Protein AF-A0A358N3Y4-F1 (afdb_monomer)

Secondary structure (DSSP, 8-state):
-EE-SS-EEE-SS--HHHHHHHHH------S-SEEETTEEE-HHHHHHHHHHHHHT-SS-EEE--TTS-HHHHHHHHHHHHHHT-EEE--S--

Foldseek 3Di:
DDADPQADPDDPPDDPVRCCVRHVDHPDCPDAPDDDVNHRDDPVVVVVVVVVVLQPDPADEDEACPPDDVVVVVVVVVVCVVSVYHYYHDPDD

Mean predicted aligned error: 4.94 Å

pLDDT: mean 91.79, std 7.78, range [55.84, 98.12]

Structure (mmCIF, N/CA/C/O backbone):
data_AF-A0A358N3Y4-F1
#
_entry.id   AF-A0A358N3Y4-F1
#
loop_
_atom_site.group_PDB
_atom_site.id
_atom_site.type_symbol
_atom_site.label_atom_id
_atom_site.label_alt_id
_atom_site.label_comp_id
_atom_site.label_asym_id
_atom_site.label_entity_id
_atom_site.label_seq_id
_atom_site.pdbx_PDB_ins_code
_atom_site.Cartn_x
_atom_site.Cartn_y
_atom_site.Cartn_z
_atom_site.occupancy
_atom_site.B_iso_or_equiv
_atom_site.auth_seq_id
_atom_site.auth_comp_id
_atom_site.auth_asym_id
_atom_site.auth_atom_id
_atom_site.pdbx_PDB_model_num
ATOM 1 N N . MET A 1 1 ? 9.059 -2.992 -24.772 1.00 78.12 1 MET A N 1
ATOM 2 C CA . MET A 1 1 ? 9.295 -4.041 -23.762 1.00 78.12 1 MET A CA 1
ATOM 3 C C . MET A 1 1 ? 9.058 -5.380 -24.446 1.00 78.12 1 MET A C 1
ATOM 5 O O . MET A 1 1 ? 8.256 -5.401 -25.371 1.00 78.12 1 MET A O 1
ATOM 9 N N . HIS A 1 2 ? 9.790 -6.433 -24.094 1.00 89.56 2 HIS A N 1
ATOM 10 C CA . HIS A 1 2 ? 9.532 -7.798 -24.568 1.00 89.56 2 HIS A CA 1
ATOM 11 C C . HIS A 1 2 ? 9.413 -8.705 -23.347 1.00 89.56 2 HIS A C 1
ATOM 13 O O . HIS A 1 2 ? 10.260 -8.621 -22.455 1.00 89.56 2 HIS A O 1
ATOM 19 N N . ALA A 1 3 ? 8.357 -9.504 -23.301 1.00 91.88 3 ALA A N 1
ATOM 20 C CA . ALA A 1 3 ? 7.994 -10.370 -22.190 1.00 91.88 3 ALA A CA 1
ATOM 21 C C . ALA A 1 3 ? 7.286 -11.620 -22.732 1.00 91.88 3 ALA A C 1
ATOM 23 O O . ALA A 1 3 ? 6.753 -11.573 -23.845 1.00 91.88 3 ALA A O 1
ATOM 24 N N . ASP A 1 4 ? 7.306 -12.698 -21.955 1.00 89.00 4 ASP A N 1
ATOM 25 C CA . ASP A 1 4 ? 6.343 -13.798 -22.060 1.00 89.00 4 ASP A CA 1
ATOM 26 C C . ASP A 1 4 ? 5.261 -13.650 -20.969 1.00 89.00 4 ASP A C 1
ATOM 28 O O . ASP A 1 4 ? 5.171 -12.600 -20.329 1.00 89.00 4 ASP A O 1
ATOM 32 N N . ASP A 1 5 ? 4.439 -14.682 -20.762 1.00 85.50 5 ASP A N 1
ATOM 33 C CA . ASP A 1 5 ? 3.343 -14.663 -19.781 1.00 85.50 5 ASP A CA 1
ATOM 34 C C . ASP A 1 5 ? 3.815 -14.541 -18.321 1.00 85.50 5 ASP A C 1
ATOM 36 O O . ASP A 1 5 ? 3.032 -14.184 -17.444 1.00 85.50 5 ASP A O 1
ATOM 40 N N . VAL A 1 6 ? 5.084 -14.845 -18.038 1.00 86.19 6 VAL A N 1
ATOM 41 C CA . VAL A 1 6 ? 5.619 -14.973 -16.675 1.00 86.19 6 VAL A CA 1
ATOM 42 C C . VAL A 1 6 ? 6.734 -13.961 -16.401 1.00 86.19 6 VAL A C 1
ATOM 44 O O . VAL A 1 6 ? 6.959 -13.583 -15.249 1.00 86.19 6 VAL A O 1
ATOM 47 N N . ARG A 1 7 ? 7.464 -13.510 -17.429 1.00 87.50 7 ARG A N 1
ATOM 48 C CA . ARG A 1 7 ? 8.698 -12.739 -17.261 1.00 87.50 7 ARG A CA 1
ATOM 49 C C . ARG A 1 7 ? 8.940 -11.697 -18.348 1.00 87.50 7 ARG A C 1
ATOM 51 O O . ARG A 1 7 ? 8.782 -11.930 -19.543 1.00 87.50 7 ARG A O 1
ATOM 58 N N . ILE A 1 8 ? 9.475 -10.553 -17.918 1.00 91.12 8 ILE A N 1
ATOM 59 C CA . ILE A 1 8 ? 10.009 -9.513 -18.801 1.00 91.12 8 ILE A CA 1
ATOM 60 C C . ILE A 1 8 ? 11.464 -9.841 -19.168 1.00 91.12 8 ILE A C 1
ATOM 62 O O . ILE A 1 8 ? 12.347 -9.869 -18.313 1.00 91.12 8 ILE A O 1
ATOM 66 N N . HIS A 1 9 ? 11.725 -10.028 -20.462 1.00 90.88 9 HIS A N 1
ATOM 67 C CA . HIS A 1 9 ? 13.048 -10.367 -21.007 1.00 90.88 9 HIS A CA 1
ATOM 68 C C . HIS A 1 9 ? 13.835 -9.148 -21.488 1.00 90.88 9 HIS A C 1
ATOM 70 O O . HIS A 1 9 ? 15.064 -9.171 -21.539 1.00 90.88 9 HIS A O 1
ATOM 76 N N . GLN A 1 10 ? 13.150 -8.065 -21.877 1.00 92.75 10 GLN A N 1
ATOM 77 C CA . GLN A 1 10 ? 13.825 -6.880 -22.410 1.00 92.75 10 GLN A CA 1
ATOM 78 C C . GLN A 1 10 ? 13.108 -5.560 -22.099 1.00 92.75 10 GLN A C 1
ATOM 80 O O . GLN A 1 10 ? 11.968 -5.326 -22.512 1.00 92.75 10 GLN A O 1
ATOM 85 N N . ALA A 1 11 ? 13.855 -4.617 -21.516 1.00 92.94 11 ALA A N 1
ATOM 86 C CA . ALA A 1 11 ? 13.462 -3.218 -21.346 1.00 92.94 11 ALA A CA 1
ATOM 87 C C . ALA A 1 11 ? 14.336 -2.293 -22.221 1.00 92.94 11 ALA A C 1
ATOM 89 O O . ALA A 1 11 ? 15.471 -1.949 -21.880 1.00 92.94 11 ALA A O 1
ATOM 90 N N . LYS A 1 12 ? 13.815 -1.893 -23.391 1.00 93.56 12 LYS A N 1
ATOM 91 C CA . LYS A 1 12 ? 14.474 -0.925 -24.291 1.00 93.56 12 LYS A CA 1
ATOM 92 C C . LYS A 1 12 ? 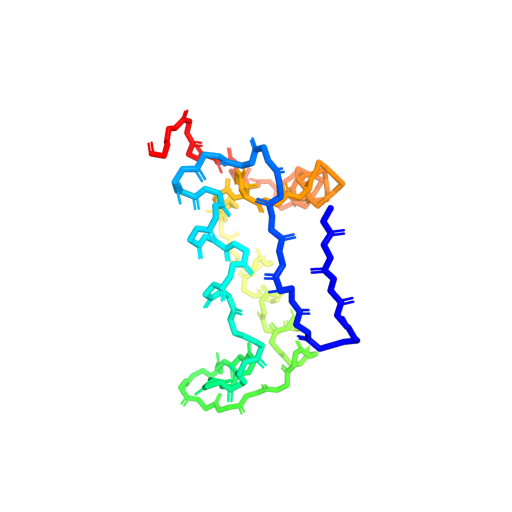14.254 0.501 -23.773 1.00 93.56 12 LYS A C 1
ATOM 94 O O . LYS A 1 12 ? 13.166 0.802 -23.299 1.00 93.56 12 LYS A O 1
ATOM 99 N N . LYS A 1 13 ? 15.264 1.371 -23.906 1.00 94.25 13 LYS A N 1
ATOM 100 C CA . LYS A 1 13 ? 15.267 2.784 -23.455 1.00 94.25 13 LYS A CA 1
ATOM 101 C C . LYS A 1 13 ? 15.136 3.017 -21.938 1.00 94.25 13 LYS A C 1
ATOM 103 O O . LYS A 1 13 ? 15.133 4.165 -21.514 1.00 94.25 13 LYS A O 1
ATOM 108 N N . ALA A 1 14 ? 15.089 1.966 -21.121 1.00 92.94 14 ALA A N 1
ATOM 109 C CA . ALA A 1 14 ? 15.179 2.103 -19.672 1.00 92.94 14 ALA A CA 1
ATOM 110 C C . ALA A 1 14 ? 16.616 2.457 -19.241 1.00 92.94 14 ALA A C 1
ATOM 112 O O . ALA A 1 14 ? 17.587 1.952 -19.820 1.00 92.94 14 ALA A O 1
ATOM 113 N N . CYS A 1 15 ? 16.746 3.302 -18.214 1.00 95.31 15 CYS A N 1
ATOM 114 C CA . CYS A 1 15 ? 18.017 3.555 -17.533 1.00 95.31 15 CYS A CA 1
ATOM 115 C C . CYS A 1 15 ? 18.497 2.298 -16.780 1.00 95.31 15 CYS A C 1
ATOM 117 O O . CYS A 1 15 ? 17.817 1.269 -16.769 1.00 95.31 15 CYS A O 1
ATOM 119 N N . VAL A 1 16 ? 19.666 2.364 -16.136 1.00 94.31 16 VAL A N 1
ATOM 120 C CA . VAL A 1 16 ? 20.231 1.218 -15.399 1.00 94.31 16 VAL A CA 1
ATOM 121 C C . VAL A 1 16 ? 19.280 0.732 -14.297 1.00 94.31 16 VAL A C 1
ATOM 123 O O . VAL A 1 16 ? 19.023 -0.467 -14.219 1.00 94.31 16 VAL A O 1
ATOM 126 N N . LEU A 1 17 ? 18.681 1.652 -13.529 1.00 92.00 17 LEU A N 1
ATOM 127 C CA . LEU A 1 17 ? 17.708 1.318 -12.479 1.00 92.00 17 LEU A CA 1
ATOM 128 C C . LEU A 1 17 ? 16.439 0.681 -13.055 1.00 92.00 17 LEU A C 1
ATOM 130 O O . LEU A 1 17 ? 16.022 -0.376 -12.596 1.00 92.00 17 LEU A O 1
ATOM 134 N N . GLY A 1 18 ? 15.869 1.262 -14.115 1.00 92.31 18 GLY A N 1
ATOM 135 C CA . GLY A 1 18 ? 14.679 0.705 -14.762 1.00 92.31 18 GLY A CA 1
ATOM 136 C C . GLY A 1 18 ? 14.924 -0.686 -15.355 1.00 92.31 18 GLY A C 1
ATOM 137 O O . GLY A 1 18 ? 14.071 -1.562 -15.251 1.00 92.31 18 GLY A O 1
ATOM 138 N N . LYS A 1 19 ? 16.106 -0.932 -15.938 1.00 93.25 19 LYS A N 1
ATOM 139 C CA . LYS A 1 19 ? 16.488 -2.274 -16.408 1.00 93.25 19 LYS A CA 1
ATOM 140 C C . LYS A 1 19 ? 16.611 -3.260 -15.251 1.00 93.25 19 LYS A C 1
ATOM 142 O O . LYS A 1 19 ? 16.107 -4.369 -15.373 1.00 93.25 19 LYS A O 1
ATOM 147 N N . ALA A 1 20 ? 17.255 -2.864 -14.153 1.00 91.50 20 ALA A N 1
ATOM 148 C CA . ALA A 1 20 ? 17.377 -3.709 -12.971 1.00 91.50 20 ALA A CA 1
ATOM 149 C C . ALA A 1 20 ? 15.998 -4.058 -12.392 1.00 91.50 20 ALA A C 1
ATOM 151 O O . ALA A 1 20 ? 15.747 -5.226 -12.115 1.00 91.50 20 ALA A O 1
ATOM 152 N N . TRP A 1 21 ? 15.094 -3.078 -12.298 1.00 89.38 21 TRP A N 1
ATOM 153 C CA . TRP A 1 21 ? 13.721 -3.288 -11.843 1.00 89.38 21 TRP A CA 1
ATOM 154 C C . TRP A 1 21 ? 12.993 -4.315 -12.714 1.00 89.38 21 TRP A C 1
ATOM 156 O O . TRP A 1 21 ? 12.574 -5.352 -12.217 1.00 89.38 21 TRP A O 1
ATOM 166 N N . PHE A 1 22 ? 12.906 -4.093 -14.029 1.00 91.00 22 PHE A N 1
ATOM 167 C CA . PHE A 1 22 ? 12.135 -4.980 -14.907 1.00 91.00 22 PHE A CA 1
ATOM 168 C C . PHE A 1 22 ? 12.739 -6.379 -15.088 1.00 91.00 22 PHE A C 1
ATOM 170 O O . PHE A 1 22 ? 11.986 -7.333 -15.245 1.00 91.00 22 PHE A O 1
ATOM 177 N N . LEU A 1 23 ? 14.069 -6.519 -15.114 1.00 90.56 23 LEU A N 1
ATOM 178 C CA . LEU A 1 23 ? 14.716 -7.798 -15.448 1.00 90.56 23 LEU A CA 1
ATOM 179 C C . LEU A 1 23 ? 14.956 -8.703 -14.231 1.00 90.56 23 LEU A C 1
ATOM 181 O O . LEU A 1 23 ? 15.060 -9.925 -14.394 1.00 90.56 23 LEU A O 1
ATOM 185 N N . ASN A 1 24 ? 15.043 -8.112 -13.033 1.00 86.75 24 ASN A N 1
ATOM 186 C CA . ASN A 1 24 ? 15.300 -8.834 -11.785 1.00 86.75 24 ASN A CA 1
ATOM 187 C C . ASN A 1 24 ? 14.063 -8.964 -10.892 1.00 86.75 24 ASN A C 1
ATOM 189 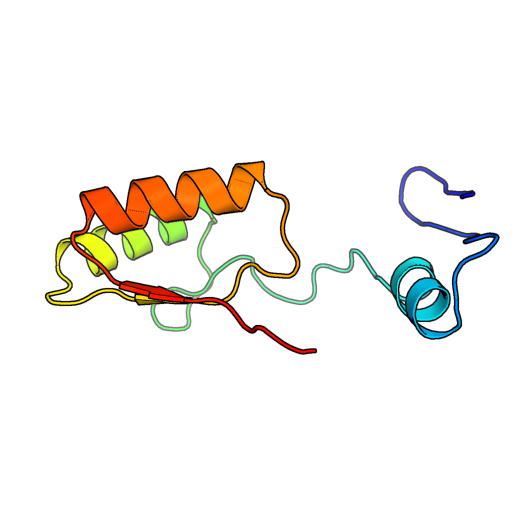O O . ASN A 1 24 ? 14.135 -9.656 -9.878 1.00 86.75 24 ASN A O 1
ATOM 193 N N . HIS A 1 25 ? 12.940 -8.325 -11.233 1.00 78.25 25 HIS A N 1
ATOM 194 C CA . HIS A 1 25 ? 11.688 -8.589 -10.535 1.00 78.25 25 HIS A CA 1
ATOM 195 C C . HIS A 1 25 ? 11.300 -10.058 -10.742 1.00 78.25 25 HIS A C 1
ATOM 197 O O . HIS A 1 25 ? 11.239 -10.546 -11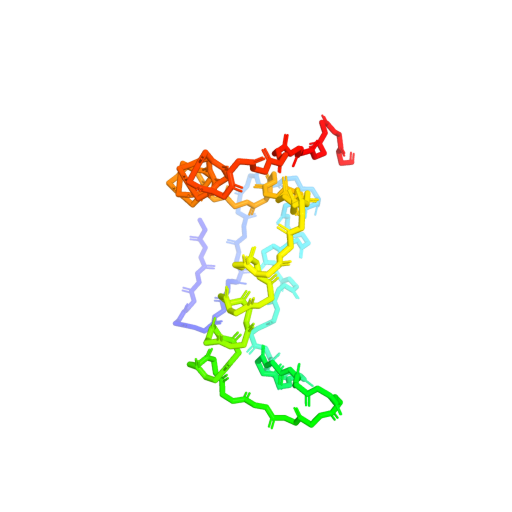.872 1.00 78.25 25 HIS A O 1
ATOM 203 N N . THR A 1 26 ? 11.084 -10.773 -9.641 1.00 71.56 26 THR A N 1
ATOM 204 C CA . THR A 1 26 ? 10.685 -12.182 -9.651 1.00 71.56 26 THR A CA 1
ATOM 205 C C . THR A 1 26 ? 9.308 -12.285 -9.018 1.00 71.56 26 THR A C 1
ATOM 207 O O . THR A 1 26 ? 9.097 -11.770 -7.926 1.00 71.56 26 THR A O 1
ATOM 210 N N . ALA A 1 27 ? 8.380 -12.970 -9.687 1.00 69.75 27 ALA A N 1
ATOM 211 C CA . ALA A 1 27 ? 7.063 -13.302 -9.137 1.00 69.75 27 ALA A CA 1
ATOM 212 C C . ALA A 1 27 ? 7.129 -14.503 -8.167 1.00 69.75 27 ALA A C 1
ATOM 214 O O . ALA A 1 27 ? 6.154 -15.226 -7.978 1.00 69.75 27 ALA A O 1
ATOM 215 N N . GLU A 1 28 ? 8.304 -14.770 -7.591 1.00 80.44 28 GLU A N 1
ATOM 216 C CA . GLU A 1 28 ? 8.497 -15.875 -6.659 1.00 80.44 28 GLU A CA 1
ATOM 217 C C . GLU A 1 28 ? 7.762 -15.565 -5.354 1.00 80.44 28 GLU A C 1
ATOM 219 O O . GLU A 1 28 ? 8.104 -14.621 -4.638 1.00 80.44 28 GLU A O 1
ATOM 224 N N . ARG A 1 29 ? 6.769 -16.392 -5.017 1.00 82.56 29 ARG A N 1
ATOM 225 C CA . ARG A 1 29 ? 6.044 -16.303 -3.748 1.00 82.56 29 ARG A CA 1
ATOM 226 C C . ARG A 1 29 ? 6.928 -16.820 -2.610 1.00 82.56 29 ARG A C 1
ATOM 228 O O . ARG A 1 29 ? 6.892 -17.997 -2.267 1.00 82.56 29 ARG A O 1
ATOM 235 N N . LYS A 1 30 ? 7.781 -15.939 -2.079 1.00 87.19 30 LYS A N 1
ATOM 236 C CA . LYS A 1 30 ? 8.730 -16.242 -0.987 1.00 87.19 30 LYS A CA 1
ATOM 237 C C . LYS A 1 30 ? 8.124 -16.127 0.407 1.00 87.19 30 LYS A C 1
ATOM 239 O O . LYS A 1 30 ? 8.690 -16.672 1.349 1.00 87.19 30 LYS A O 1
ATOM 244 N N . TYR A 1 31 ? 7.011 -15.415 0.527 1.00 89.56 31 TYR A N 1
ATOM 245 C CA . TYR A 1 31 ? 6.373 -15.082 1.794 1.00 89.56 31 TYR A CA 1
ATOM 246 C C . TYR A 1 31 ? 4.867 -15.347 1.705 1.00 89.56 31 TYR A C 1
ATOM 248 O O . TYR A 1 31 ? 4.319 -15.291 0.597 1.00 89.56 31 TYR A O 1
ATOM 256 N N . PRO A 1 32 ? 4.209 -15.639 2.840 1.00 93.00 32 PRO A N 1
ATOM 257 C CA . PRO A 1 32 ? 2.754 -15.637 2.910 1.00 93.00 32 PRO A CA 1
ATOM 258 C C . PRO A 1 32 ? 2.219 -14.239 2.592 1.00 93.00 32 PRO A C 1
ATOM 260 O O . PRO A 1 32 ? 2.902 -13.237 2.815 1.00 93.00 32 PRO A O 1
ATOM 263 N N . ASP A 1 33 ? 0.991 -14.175 2.084 1.00 93.12 33 ASP A N 1
ATOM 264 C CA . ASP A 1 33 ? 0.394 -12.904 1.659 1.00 93.12 33 ASP A CA 1
ATOM 265 C C . ASP A 1 33 ? 0.122 -11.981 2.859 1.00 93.12 33 ASP A C 1
ATOM 267 O O . ASP A 1 33 ? 0.171 -10.760 2.728 1.00 93.12 33 ASP A O 1
ATOM 271 N N . ALA A 1 34 ? -0.123 -12.566 4.036 1.00 96.44 34 ALA A N 1
ATOM 272 C CA . ALA A 1 34 ? -0.300 -11.846 5.285 1.00 96.44 34 ALA A CA 1
ATOM 273 C C . ALA A 1 34 ? 0.076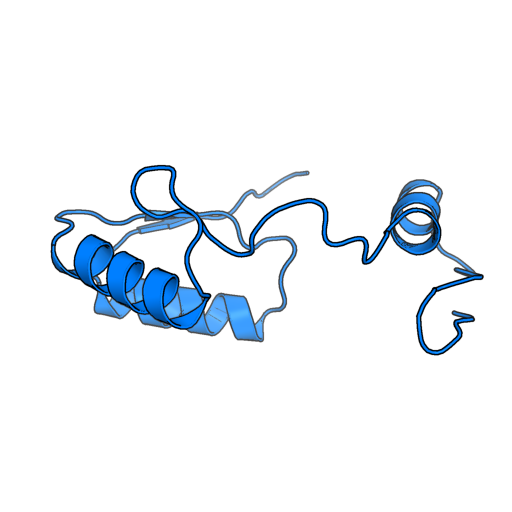 -12.694 6.507 1.00 96.44 34 ALA A C 1
ATOM 275 O O . ALA A 1 34 ? 0.096 -13.929 6.465 1.00 96.44 34 ALA A O 1
ATOM 276 N N . LEU A 1 35 ? 0.331 -11.999 7.617 1.00 96.81 35 LEU A N 1
ATOM 277 C CA . LEU A 1 35 ? 0.476 -12.582 8.944 1.00 96.81 35 LEU A CA 1
ATOM 278 C C . LEU A 1 35 ? -0.461 -11.864 9.921 1.00 96.81 35 LEU A C 1
ATOM 280 O O . LEU A 1 35 ? -0.431 -10.638 9.999 1.00 96.81 35 LEU A O 1
ATOM 284 N N . ILE A 1 36 ? -1.225 -12.622 10.705 1.00 97.25 36 ILE A N 1
ATOM 285 C CA . ILE A 1 36 ? -1.998 -12.118 11.848 1.00 97.25 36 ILE A CA 1
ATOM 286 C C . ILE A 1 36 ? -1.405 -12.760 13.099 1.00 97.25 36 ILE A C 1
ATOM 288 O O . ILE A 1 36 ? -1.312 -13.985 13.188 1.00 97.25 36 ILE A O 1
ATOM 292 N N . ASP A 1 37 ? -0.916 -11.941 14.031 1.00 95.12 37 ASP A N 1
ATOM 293 C CA . ASP A 1 37 ? -0.222 -12.396 15.246 1.00 95.12 37 ASP A CA 1
ATOM 294 C C . ASP A 1 37 ? 0.903 -13.414 14.972 1.00 95.12 37 ASP A C 1
ATOM 296 O O . ASP A 1 37 ? 1.104 -14.393 15.696 1.00 95.12 37 ASP A O 1
ATOM 300 N N . GLY A 1 38 ? 1.638 -13.198 13.876 1.00 96.06 38 GLY A N 1
ATOM 301 C CA . GLY A 1 38 ? 2.752 -14.051 13.455 1.00 96.06 38 GLY A CA 1
ATOM 302 C C . GLY A 1 38 ? 2.349 -15.378 12.803 1.00 96.06 38 GLY A C 1
ATOM 303 O O . GLY A 1 38 ? 3.225 -16.200 12.540 1.00 96.06 38 GLY A O 1
ATOM 304 N N . LYS A 1 39 ? 1.060 -15.602 12.524 1.00 97.06 39 LYS A N 1
ATOM 305 C CA . LYS A 1 39 ? 0.557 -16.788 11.817 1.00 97.06 39 LYS A CA 1
ATOM 306 C C . LYS A 1 39 ? 0.104 -16.430 10.411 1.00 97.06 39 LYS A C 1
ATOM 308 O O . LYS A 1 39 ? -0.470 -15.366 10.212 1.00 97.06 39 LYS A O 1
ATOM 313 N N . GLU A 1 40 ? 0.343 -17.332 9.462 1.00 97.50 40 GLU A N 1
ATOM 314 C CA . GLU A 1 40 ? -0.129 -17.177 8.083 1.00 97.50 40 GLU A CA 1
ATOM 315 C C . GLU A 1 40 ? -1.646 -17.002 8.040 1.00 97.50 40 GLU A C 1
ATOM 317 O O . GLU A 1 40 ? -2.382 -17.742 8.694 1.00 97.50 40 GLU A O 1
ATOM 322 N N . ALA A 1 41 ? -2.082 -16.016 7.263 1.00 97.25 41 ALA A N 1
ATOM 323 C CA . ALA A 1 41 ? -3.480 -15.694 7.045 1.00 97.25 41 ALA A CA 1
ATOM 324 C C . ALA A 1 41 ? -3.742 -15.475 5.554 1.00 97.25 41 ALA A C 1
ATOM 326 O O . ALA A 1 41 ? -2.842 -15.142 4.775 1.00 97.25 41 ALA A O 1
ATOM 327 N N . THR A 1 42 ? -4.994 -15.664 5.160 1.00 97.06 42 THR A N 1
ATOM 328 C CA . THR A 1 42 ? -5.470 -15.303 3.826 1.00 97.06 42 THR A CA 1
ATOM 329 C C . THR A 1 42 ? -5.566 -13.785 3.674 1.00 97.06 42 THR A C 1
ATOM 331 O O . THR A 1 42 ? -5.634 -13.039 4.653 1.00 97.06 42 THR A O 1
ATOM 334 N N . VAL A 1 43 ? -5.603 -13.317 2.425 1.00 97.12 43 VAL A N 1
ATOM 335 C CA . VAL A 1 43 ? -5.794 -11.892 2.119 1.00 97.12 43 VAL A CA 1
ATOM 336 C C . VAL A 1 43 ? -7.113 -11.373 2.704 1.00 97.12 43 VAL A C 1
ATOM 338 O O . VAL A 1 43 ? -7.125 -10.297 3.293 1.00 97.12 43 VAL A O 1
ATOM 341 N N . ASP A 1 44 ? -8.196 -12.149 2.616 1.00 98.06 44 ASP A N 1
ATOM 342 C CA . ASP A 1 44 ? -9.510 -11.749 3.137 1.00 98.06 44 ASP A CA 1
ATOM 343 C C . ASP A 1 44 ? -9.506 -11.601 4.667 1.00 98.06 44 ASP A C 1
ATOM 345 O O . ASP A 1 44 ? -10.031 -10.622 5.201 1.00 98.06 44 ASP A O 1
ATOM 349 N N . GLU A 1 45 ? -8.863 -12.531 5.383 1.00 98.12 45 GLU A N 1
ATOM 350 C CA . GLU A 1 45 ? -8.689 -12.437 6.839 1.00 98.12 45 GLU A CA 1
ATOM 351 C C . GLU A 1 45 ? -7.853 -11.213 7.224 1.00 98.12 45 GLU A C 1
ATOM 353 O O . GLU A 1 45 ? -8.185 -10.504 8.176 1.00 98.12 45 GLU A O 1
ATOM 358 N N . ALA A 1 46 ? -6.789 -10.933 6.468 1.00 97.94 46 ALA A N 1
ATOM 359 C CA . ALA A 1 46 ? -5.928 -9.783 6.707 1.00 97.94 46 ALA A CA 1
ATOM 360 C C . ALA A 1 46 ? -6.652 -8.452 6.469 1.00 97.94 46 ALA A C 1
ATOM 362 O O . ALA A 1 46 ? -6.484 -7.521 7.255 1.00 97.94 46 ALA A O 1
ATOM 363 N N . ILE A 1 47 ? -7.489 -8.370 5.429 1.00 97.62 47 ILE A N 1
ATOM 364 C CA . ILE A 1 47 ? -8.331 -7.198 5.158 1.00 97.62 47 ILE A CA 1
ATOM 365 C C . ILE A 1 47 ? -9.307 -6.970 6.315 1.00 97.62 47 ILE A C 1
ATOM 367 O O . ILE A 1 47 ? -9.413 -5.847 6.807 1.00 97.62 47 ILE A O 1
ATOM 371 N N . ALA A 1 48 ? -9.987 -8.021 6.783 1.00 98.06 48 ALA A N 1
ATOM 372 C CA . ALA A 1 48 ? -10.925 -7.914 7.899 1.00 98.06 48 ALA A CA 1
ATOM 373 C C . ALA A 1 48 ? -10.234 -7.442 9.192 1.00 98.06 48 ALA A C 1
ATOM 375 O O . ALA A 1 48 ? -10.738 -6.546 9.869 1.00 98.06 48 ALA A O 1
ATOM 376 N N . ALA A 1 49 ? -9.057 -7.992 9.506 1.00 98.00 49 ALA A N 1
ATOM 377 C CA . ALA A 1 49 ? -8.273 -7.577 10.668 1.00 98.00 49 ALA A CA 1
ATOM 378 C C . ALA A 1 49 ? -7.782 -6.122 10.551 1.00 98.00 49 ALA A C 1
ATOM 380 O O . ALA A 1 49 ? -7.903 -5.348 11.500 1.00 98.00 49 ALA A O 1
ATOM 381 N N . ALA A 1 50 ? -7.272 -5.722 9.382 1.00 96.81 50 ALA A N 1
ATOM 382 C CA . ALA A 1 50 ? -6.827 -4.352 9.136 1.00 96.81 50 ALA A CA 1
ATOM 383 C C . ALA A 1 50 ? -7.975 -3.341 9.273 1.00 96.81 50 ALA A C 1
ATOM 385 O O . ALA A 1 50 ? -7.783 -2.286 9.875 1.00 96.81 50 ALA A O 1
ATOM 386 N N . ALA A 1 51 ? -9.167 -3.671 8.768 1.00 96.50 51 ALA A N 1
ATOM 387 C CA . ALA A 1 51 ? -10.349 -2.826 8.901 1.00 96.50 51 ALA A CA 1
ATOM 388 C C . ALA A 1 51 ? -10.737 -2.605 10.373 1.00 96.50 51 ALA A C 1
ATOM 390 O O . ALA A 1 51 ? -10.983 -1.466 10.763 1.00 96.50 51 ALA A O 1
ATOM 391 N N . GLU A 1 52 ? -10.723 -3.656 11.200 1.00 97.12 52 GLU A N 1
ATOM 392 C CA . GLU A 1 52 ? -10.987 -3.531 12.641 1.00 97.12 52 GLU A CA 1
ATOM 393 C C . GLU A 1 52 ? -9.933 -2.651 13.329 1.00 97.12 52 GLU A C 1
ATOM 395 O O . GLU A 1 52 ? -10.274 -1.745 14.085 1.00 97.12 52 GLU A O 1
ATOM 400 N N . HIS A 1 53 ? -8.645 -2.851 13.031 1.00 96.75 53 HIS A N 1
ATOM 401 C CA . HIS A 1 53 ? -7.579 -2.023 13.600 1.00 96.75 53 HIS A CA 1
ATOM 402 C C . HIS A 1 53 ? -7.708 -0.546 13.222 1.00 96.75 53 HIS A C 1
ATOM 404 O O . HIS A 1 53 ? -7.510 0.316 14.075 1.00 96.75 53 HIS A O 1
ATOM 410 N N . LEU A 1 54 ? -8.041 -0.251 11.964 1.00 96.38 54 LEU A N 1
ATOM 411 C CA . LEU A 1 54 ? -8.247 1.119 11.497 1.00 96.38 54 LEU A CA 1
ATOM 412 C C . LEU A 1 54 ? -9.494 1.747 12.125 1.00 96.38 54 LEU A C 1
ATOM 414 O O . LEU A 1 54 ? -9.453 2.918 12.484 1.00 96.38 54 LEU A O 1
ATOM 418 N N . TYR A 1 55 ? -10.570 0.976 12.302 1.00 94.81 55 TYR A N 1
ATOM 419 C CA . TYR A 1 55 ? -11.801 1.443 12.942 1.00 94.81 55 TYR A CA 1
ATOM 420 C C . TYR A 1 55 ? -11.603 1.805 14.421 1.00 94.81 55 TYR A C 1
ATOM 422 O O . TYR A 1 55 ? -12.171 2.785 14.896 1.00 94.81 55 TYR A O 1
ATOM 430 N N . GLN A 1 56 ? -10.785 1.035 15.144 1.00 96.69 56 GLN A N 1
ATOM 431 C CA . GLN A 1 56 ? -10.486 1.276 16.562 1.00 96.69 56 GLN A CA 1
ATOM 432 C C . GLN A 1 56 ? -9.375 2.316 16.788 1.00 96.69 56 GLN A C 1
ATOM 434 O O . GLN A 1 56 ? -9.096 2.672 17.933 1.00 96.69 56 GLN A O 1
ATOM 439 N N . ALA A 1 57 ? -8.687 2.767 15.737 1.00 97.06 57 ALA A N 1
ATOM 440 C CA . ALA A 1 57 ? -7.563 3.685 15.869 1.00 97.06 57 ALA A CA 1
ATOM 441 C C . ALA A 1 57 ? -8.031 5.129 16.105 1.00 97.06 57 ALA A C 1
ATOM 443 O O . ALA A 1 57 ? -8.834 5.662 15.347 1.00 97.06 57 ALA A O 1
ATOM 444 N N . ASP A 1 58 ? -7.442 5.807 17.094 1.00 95.69 58 ASP A N 1
ATOM 445 C CA . ASP A 1 58 ? -7.745 7.220 17.372 1.00 95.69 58 ASP A CA 1
ATOM 446 C C . ASP A 1 58 ? -7.137 8.187 16.336 1.00 95.69 58 ASP A C 1
ATOM 448 O O . ASP A 1 58 ? -7.629 9.298 16.142 1.00 95.69 58 ASP A O 1
ATOM 452 N N . MET A 1 59 ? -6.021 7.801 15.706 1.00 95.25 59 MET A N 1
ATOM 453 C CA . MET A 1 59 ? -5.288 8.633 14.742 1.00 95.25 59 MET A CA 1
ATOM 454 C C . MET A 1 59 ? -4.522 7.759 13.732 1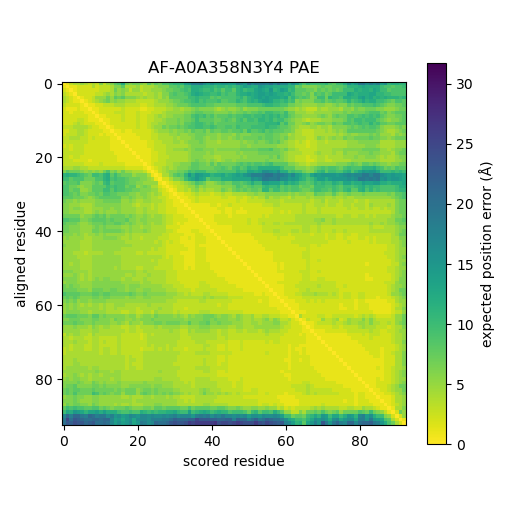.00 95.25 59 MET A C 1
ATOM 456 O O . MET A 1 59 ? -3.290 7.672 13.790 1.00 95.25 59 MET A O 1
ATOM 460 N N . PRO A 1 60 ? -5.223 7.048 12.832 1.00 96.94 60 PRO A N 1
ATOM 461 C CA . PRO A 1 60 ? -4.575 6.187 11.850 1.00 96.94 60 PRO A CA 1
ATOM 462 C C . PRO A 1 60 ? -3.778 7.008 10.827 1.00 96.94 60 PRO A C 1
ATOM 464 O O . PRO A 1 60 ? -4.206 8.080 10.399 1.00 96.94 60 PRO A O 1
ATOM 467 N N . LEU A 1 61 ? -2.622 6.485 10.410 1.00 95.38 61 LEU A N 1
ATOM 468 C CA . LEU A 1 61 ? -1.775 7.066 9.366 1.00 95.38 61 LEU A CA 1
ATOM 469 C C . LEU A 1 61 ? -1.719 6.132 8.156 1.00 95.38 61 LEU A C 1
ATOM 471 O O . LEU A 1 61 ? -1.243 5.001 8.253 1.00 95.38 61 LEU A O 1
ATOM 475 N N . VAL A 1 62 ? -2.127 6.647 7.001 1.00 94.94 62 VAL A N 1
ATOM 476 C CA . VAL A 1 62 ? -1.906 6.036 5.692 1.00 94.94 62 VAL A CA 1
ATOM 477 C C . VAL A 1 62 ? -0.627 6.638 5.109 1.00 94.94 62 VAL A C 1
ATOM 479 O O . VAL A 1 62 ? -0.600 7.808 4.736 1.00 94.94 62 VAL A O 1
ATOM 482 N N . TYR A 1 63 ? 0.457 5.861 5.059 1.00 93.81 63 TYR A N 1
ATOM 483 C CA . TYR A 1 63 ? 1.775 6.344 4.626 1.00 93.81 63 TYR A CA 1
ATOM 484 C C . TYR A 1 63 ? 2.314 5.606 3.395 1.00 93.81 63 TYR A C 1
ATOM 486 O O . TYR A 1 63 ? 2.243 4.380 3.309 1.00 93.81 63 TYR A O 1
ATOM 494 N N . GLY A 1 64 ? 2.946 6.344 2.478 1.00 90.25 64 GLY A N 1
ATOM 495 C CA . GLY A 1 64 ? 3.786 5.798 1.412 1.00 90.25 64 GLY A CA 1
ATOM 496 C C . GLY A 1 64 ? 3.233 6.057 0.014 1.00 90.25 64 GLY A C 1
ATOM 497 O O . GLY A 1 64 ? 3.295 7.178 -0.475 1.00 90.25 64 GLY A O 1
ATOM 498 N N . MET A 1 65 ? 2.767 5.000 -0.656 1.00 90.62 65 MET A N 1
ATOM 499 C CA . MET A 1 65 ? 2.051 5.025 -1.944 1.00 90.62 65 MET A CA 1
ATOM 500 C C . MET A 1 65 ? 2.767 5.618 -3.181 1.00 90.62 65 MET A C 1
ATOM 502 O O . MET A 1 65 ? 2.235 5.494 -4.283 1.00 90.62 65 MET A O 1
ATOM 506 N N . SER A 1 66 ? 3.982 6.170 -3.093 1.00 87.69 66 SER A N 1
ATOM 507 C CA . SER A 1 66 ? 4.647 6.799 -4.257 1.00 87.69 66 SER A CA 1
ATOM 508 C C . SER A 1 66 ? 5.031 5.830 -5.392 1.00 87.69 66 SER A C 1
ATOM 510 O O . SER A 1 66 ? 5.318 6.273 -6.499 1.00 87.69 66 SER A O 1
ATOM 512 N N . ASN A 1 67 ? 4.989 4.514 -5.141 1.00 89.06 67 ASN A N 1
ATOM 513 C CA . ASN A 1 67 ? 5.232 3.457 -6.135 1.00 89.06 67 ASN A CA 1
ATOM 514 C C . ASN A 1 67 ? 3.952 2.708 -6.564 1.00 89.06 67 ASN A C 1
ATOM 516 O O . ASN A 1 67 ? 4.046 1.630 -7.149 1.00 89.06 67 ASN A O 1
ATOM 520 N N . THR A 1 68 ? 2.767 3.247 -6.265 1.00 91.31 68 THR A N 1
ATOM 521 C CA . THR A 1 68 ? 1.479 2.711 -6.740 1.00 91.31 68 THR A CA 1
ATOM 522 C C . THR A 1 68 ? 0.848 3.628 -7.790 1.00 91.31 68 THR A C 1
ATOM 524 O O . THR A 1 68 ? 1.385 4.690 -8.108 1.00 91.31 68 THR A O 1
ATOM 527 N N . THR A 1 69 ? -0.289 3.226 -8.351 1.00 95.19 69 THR A N 1
ATOM 528 C CA . THR A 1 69 ? -1.011 4.040 -9.331 1.00 95.19 69 THR A CA 1
ATOM 529 C C . THR A 1 69 ? -1.815 5.161 -8.663 1.00 95.19 69 THR A C 1
ATOM 531 O O . THR A 1 69 ? -2.110 5.120 -7.465 1.00 95.19 69 THR A O 1
ATOM 534 N N . CYS A 1 70 ? -2.199 6.176 -9.442 1.00 95.50 70 CYS A N 1
ATOM 535 C CA . CYS A 1 70 ? -3.014 7.286 -8.942 1.00 95.50 70 CYS A CA 1
ATOM 536 C C . CYS A 1 70 ? -4.421 6.842 -8.516 1.00 95.50 70 CYS A C 1
ATOM 538 O O . CYS A 1 70 ? -5.012 7.459 -7.635 1.00 95.50 70 CYS A O 1
ATOM 540 N N . GLU A 1 71 ? -4.961 5.789 -9.128 1.00 97.25 71 GLU A N 1
ATOM 541 C CA . GLU A 1 71 ? -6.236 5.183 -8.746 1.00 97.25 71 GLU A CA 1
ATOM 542 C C . GLU A 1 71 ? -6.149 4.644 -7.318 1.00 97.25 71 GLU A C 1
ATOM 544 O O . GLU A 1 71 ? -6.939 5.044 -6.475 1.00 97.25 71 GLU A O 1
ATOM 549 N N . ALA A 1 72 ? -5.124 3.848 -7.003 1.00 95.69 72 ALA A N 1
ATOM 550 C CA . ALA A 1 72 ? -4.924 3.344 -5.646 1.00 95.69 72 ALA A CA 1
ATOM 551 C C . ALA A 1 72 ? -4.653 4.472 -4.633 1.00 95.69 72 ALA A C 1
ATOM 553 O O . ALA A 1 72 ? -5.146 4.426 -3.510 1.00 95.69 72 ALA A O 1
ATOM 554 N N . GLN A 1 73 ? -3.908 5.514 -5.024 1.00 95.75 73 GLN A N 1
ATOM 555 C CA . GLN A 1 73 ? -3.717 6.694 -4.170 1.00 95.75 73 GLN A CA 1
ATOM 556 C C . GLN A 1 73 ? -5.035 7.419 -3.874 1.00 95.75 73 GLN A C 1
ATOM 558 O O . GLN A 1 73 ? -5.220 7.887 -2.756 1.00 95.75 73 GLN A O 1
ATOM 563 N N . ARG A 1 74 ? -5.956 7.503 -4.843 1.00 96.50 74 ARG A N 1
ATOM 564 C CA . ARG A 1 74 ? -7.276 8.120 -4.650 1.00 96.50 74 ARG A CA 1
ATOM 565 C C . ARG A 1 74 ? -8.108 7.359 -3.621 1.00 96.50 74 ARG A C 1
ATOM 567 O O . ARG A 1 74 ? -8.669 7.996 -2.738 1.00 96.50 74 ARG A O 1
ATOM 574 N N . GLU A 1 75 ? -8.119 6.032 -3.696 1.00 97.06 75 GLU A N 1
ATOM 575 C CA . GLU A 1 75 ? -8.799 5.194 -2.699 1.00 97.06 75 GLU A CA 1
ATOM 576 C C . GLU A 1 75 ? -8.194 5.390 -1.297 1.00 97.06 75 GLU A C 1
ATOM 578 O O . GLU A 1 75 ? -8.912 5.467 -0.305 1.00 97.06 75 GLU A O 1
ATOM 583 N N . CYS A 1 76 ? -6.867 5.547 -1.193 1.00 95.25 76 CYS A N 1
ATOM 584 C CA . CYS A 1 76 ? -6.215 5.855 0.082 1.00 95.25 76 CYS A CA 1
ATOM 585 C C . CYS A 1 76 ? -6.603 7.225 0.652 1.00 95.25 76 CYS A C 1
ATOM 587 O O . CYS A 1 76 ? -6.722 7.349 1.869 1.00 95.25 76 CYS A O 1
ATOM 589 N N . VAL A 1 77 ? -6.786 8.237 -0.203 1.00 96.06 77 VAL A N 1
ATOM 590 C CA . VAL A 1 77 ? -7.278 9.562 0.211 1.00 96.06 77 VAL A CA 1
ATOM 591 C C . VAL A 1 77 ? -8.692 9.439 0.773 1.00 96.06 77 VAL A C 1
ATOM 593 O O . VAL A 1 77 ? -8.935 9.876 1.892 1.00 96.06 77 VAL A O 1
ATOM 596 N N . GLU A 1 78 ? -9.595 8.789 0.037 1.00 97.00 78 GLU A N 1
ATOM 597 C CA . GLU A 1 78 ? -10.979 8.570 0.471 1.00 97.00 78 GLU A CA 1
ATOM 598 C C . GLU A 1 78 ? -11.043 7.791 1.793 1.00 97.00 78 GLU A C 1
ATOM 600 O O . GLU A 1 78 ? -11.753 8.175 2.721 1.00 97.00 78 GLU A O 1
ATOM 605 N N . MET A 1 79 ? -10.238 6.736 1.925 1.00 95.44 79 MET A N 1
ATOM 606 C CA . MET A 1 79 ? -10.140 5.965 3.161 1.00 95.44 79 MET A CA 1
ATOM 607 C C . MET A 1 79 ? -9.631 6.814 4.335 1.00 95.44 79 MET A C 1
ATOM 609 O O . MET A 1 79 ? -10.193 6.733 5.425 1.00 95.44 79 MET A O 1
ATOM 613 N N . ALA A 1 80 ? -8.592 7.633 4.139 1.00 95.56 80 ALA A N 1
ATOM 614 C CA . ALA A 1 80 ? -8.075 8.510 5.190 1.00 95.56 80 ALA A CA 1
ATOM 615 C C . ALA A 1 80 ? -9.124 9.544 5.635 1.00 95.56 80 ALA A C 1
ATOM 617 O O . ALA A 1 80 ? -9.292 9.746 6.838 1.00 95.56 80 ALA A O 1
ATOM 618 N N . ASP A 1 81 ? -9.878 10.120 4.693 1.00 95.69 81 ASP A N 1
ATOM 619 C CA . ASP A 1 81 ? -10.990 11.031 4.988 1.00 95.69 81 ASP A CA 1
ATOM 620 C C . ASP A 1 81 ? -12.080 10.337 5.823 1.00 95.69 81 ASP A C 1
ATOM 622 O O . ASP A 1 81 ? -12.537 10.886 6.828 1.00 95.69 81 ASP A O 1
ATOM 626 N N . HIS A 1 82 ? -12.468 9.107 5.463 1.00 95.00 82 HIS A N 1
ATOM 627 C CA . HIS A 1 82 ? -13.458 8.327 6.215 1.00 95.00 82 HIS A CA 1
ATOM 628 C C . HIS A 1 82 ? -13.008 7.973 7.633 1.00 95.00 82 HIS A C 1
ATOM 630 O O . HIS A 1 82 ? -13.828 7.959 8.551 1.00 95.00 82 HIS A O 1
ATOM 636 N N . LEU A 1 83 ? -11.720 7.689 7.807 1.00 94.88 83 LEU A N 1
ATOM 637 C CA . LEU A 1 83 ? -11.132 7.369 9.103 1.00 94.88 83 LEU A CA 1
ATOM 638 C C . LEU A 1 83 ? -10.884 8.614 9.969 1.00 94.88 83 LEU A C 1
ATOM 640 O O . LEU A 1 83 ? -10.573 8.472 11.148 1.00 94.88 83 LEU A O 1
ATOM 644 N N . GLY A 1 84 ? -10.965 9.826 9.403 1.00 95.12 84 GLY A N 1
ATOM 645 C CA . GLY A 1 84 ? -10.445 11.033 10.056 1.00 95.12 84 GLY A CA 1
ATOM 646 C C . GLY A 1 84 ? -8.932 10.950 10.310 1.00 95.12 84 GLY A C 1
ATOM 647 O O . GLY A 1 84 ? -8.428 11.527 11.274 1.00 95.12 84 GLY A O 1
ATOM 648 N N . GLY A 1 85 ? -8.229 10.176 9.480 1.00 95.06 85 GLY A N 1
ATOM 649 C CA . GLY A 1 85 ? -6.819 9.849 9.621 1.00 95.06 85 GLY A CA 1
ATOM 650 C C . GLY A 1 85 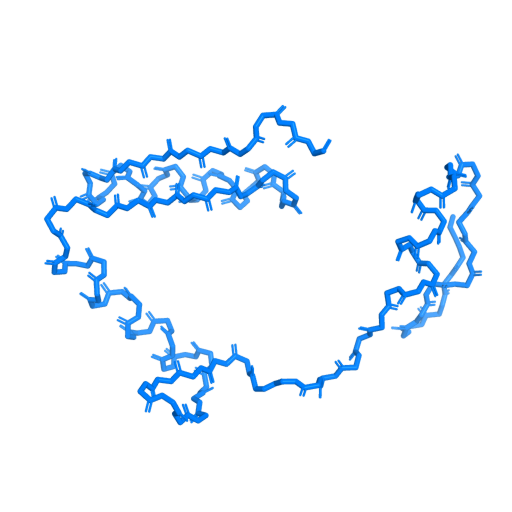? -5.884 10.834 8.925 1.00 95.06 85 GLY A C 1
ATOM 651 O O . GLY A 1 85 ? -6.284 11.835 8.332 1.00 95.06 85 GLY A O 1
ATOM 652 N N . LEU A 1 86 ? -4.595 10.522 8.994 1.00 96.12 86 LEU A N 1
ATOM 653 C CA . LEU A 1 86 ? -3.529 11.250 8.320 1.00 96.12 86 LEU A CA 1
ATOM 654 C C . LEU A 1 86 ? -3.138 10.521 7.033 1.00 96.12 86 LEU A C 1
ATOM 656 O O . LEU A 1 86 ? -3.093 9.291 6.998 1.00 96.12 86 LEU A O 1
ATOM 660 N N . LEU A 1 87 ? -2.790 11.282 5.999 1.00 94.38 87 LEU A N 1
ATOM 661 C CA . LEU A 1 87 ? -2.226 10.766 4.756 1.00 94.38 87 LEU A CA 1
ATOM 662 C C . LEU A 1 87 ? -0.872 11.426 4.507 1.00 94.38 87 LEU A C 1
ATOM 664 O O . LEU A 1 87 ? -0.773 12.653 4.514 1.00 94.38 87 LEU A O 1
ATOM 668 N N . ASP A 1 88 ? 0.154 10.620 4.253 1.00 93.56 88 ASP A N 1
ATOM 669 C CA . ASP A 1 88 ? 1.487 11.113 3.911 1.00 93.56 88 ASP A CA 1
ATOM 670 C C . ASP A 1 88 ? 2.189 10.207 2.883 1.00 93.56 88 ASP A C 1
ATOM 672 O O . ASP A 1 88 ? 1.879 9.025 2.729 1.00 93.56 88 ASP A O 1
ATOM 676 N N . SER A 1 89 ? 3.141 10.764 2.140 1.00 89.62 89 SER A N 1
ATOM 677 C CA . SER A 1 89 ? 3.900 10.061 1.102 1.00 89.62 89 SER A CA 1
ATOM 678 C C . SER A 1 89 ? 5.380 10.418 1.183 1.00 89.62 89 SER A C 1
ATOM 680 O O . SER A 1 89 ? 5.752 11.486 1.665 1.00 89.62 89 SER A O 1
ATOM 682 N N . HIS A 1 90 ? 6.258 9.551 0.673 1.00 83.00 90 HIS A N 1
ATOM 683 C CA . HIS A 1 90 ? 7.658 9.944 0.517 1.00 83.00 90 HIS A CA 1
ATOM 684 C C . HIS A 1 90 ? 7.808 10.814 -0.735 1.00 83.00 90 HIS A C 1
ATOM 686 O O . HIS A 1 90 ? 7.442 10.409 -1.841 1.00 83.00 90 HIS A O 1
ATOM 692 N N . THR A 1 91 ? 8.365 12.011 -0.555 1.00 67.19 91 THR A N 1
ATOM 693 C CA . THR A 1 91 ? 8.596 13.003 -1.619 1.00 67.19 91 THR A CA 1
ATOM 694 C C . THR A 1 91 ? 9.913 12.796 -2.373 1.00 67.19 91 THR A C 1
ATOM 696 O O . THR A 1 91 ? 10.138 13.429 -3.404 1.00 67.19 91 THR A O 1
ATOM 699 N N . SER A 1 92 ? 10.765 11.879 -1.910 1.00 62.03 92 SER A N 1
ATOM 700 C CA . SER A 1 92 ? 12.012 11.485 -2.573 1.00 62.03 92 SER A CA 1
ATOM 701 C C . SER A 1 92 ? 12.300 9.993 -2.382 1.00 62.03 92 SER A C 1
ATOM 703 O O . SER A 1 92 ? 12.016 9.446 -1.316 1.00 62.03 92 SER A O 1
ATOM 705 N N . LEU A 1 93 ? 12.877 9.373 -3.415 1.00 55.84 93 LEU A N 1
ATOM 706 C CA . LEU A 1 93 ? 13.455 8.023 -3.433 1.00 55.84 93 LEU A CA 1
ATOM 707 C C . LEU A 1 93 ? 14.983 8.112 -3.434 1.00 55.84 93 LEU A C 1
ATOM 709 O O . LEU A 1 93 ? 15.502 9.032 -4.109 1.00 55.84 93 LEU A O 1
#

Radius of gyration: 17.5 Å; Cα contacts (8 Å, |Δi|>4): 85; chains: 1; bounding box: 34×30×42 Å

Sequence (93 aa):
MHADDVRIHQAKKACVLGKAWFLNHTAERKYPDALIDGKEATVDEAIAAAAEHLYQADMPLVYGMSNTTCEAQRECVEMADHLGGLLDSHTSL

Solvent-accessible surface area (backbone atoms only — not comparable to full-atom values): 5863 Å² total; per-residue (Å²): 115,45,63,64,101,86,48,50,79,41,64,75,94,48,54,74,67,53,35,50,52,55,61,66,63,69,93,70,84,84,66,74,88,28,65,58,96,86,36,81,40,51,64,69,58,46,50,55,51,50,51,53,54,52,70,72,39,92,71,41,73,50,72,40,67,76,90,58,55,72,68,61,49,49,54,51,50,55,50,22,62,74,62,67,32,43,77,50,60,63,91,74,133

Nearest PDB structures (foldseek):
  7ucj-assembly1_c  TM=7.023E-01  e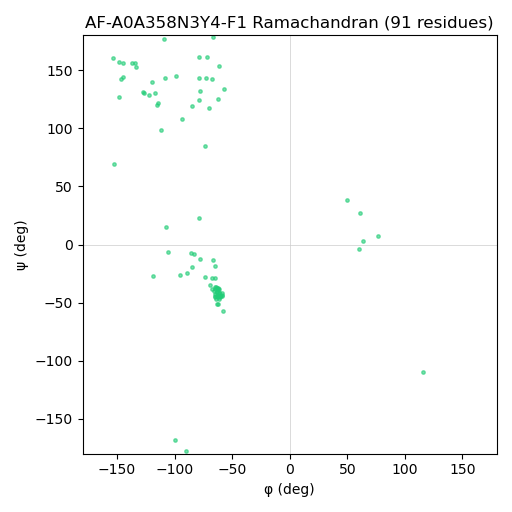=1.883E+00  Oryctolagus cuniculus
  3v4r-assembly1_A  TM=4.382E-01  e=6.710E+00  Bacillus subtilis

=== Feature glossary ===
Feature key, reading from the visual/contextual features back to the raw sequence:

Rendered structure images. Six rendered views show the 3D structure from the faces of a cube — i.e. along ±x, ±y, ±z. Rendering representation is drawn randomly per protein from cartoon (secondary-structure ribbons), sticks (backbone bonds), or molecular surface; coloring is either N→C rainbow (blue at the N-terminus through red at the C-terminus) or one color per chain.

Contact-map, Ramachandran, and PAE plots. The contact map is a binary N×N matrix image: pixel (i, j) is dark where Cα_i and Cα_j are within 8 Å and |i−j|>4. Because the |i−j|>4 filter removes local helical contacts, off-diagonal stripes parallel to the main diagonal indicate parallel β-sheets; stripes perpendicular to it indicate antiparallel β-sheets. The Ramachandran plot scatters every residue's (φ, ψ) pair against the sterically allowed regions. The PAE heatmap renders the predicted-aligned-error matrix.

InterPro / GO / CATH / organism. Database cross-references. InterPro integrates a dozen domain/family signature databases into unified entries with residue-range hits. GO terms attach function/process/location labels with evidence codes. CATH codes position the fold in a four-level structural tax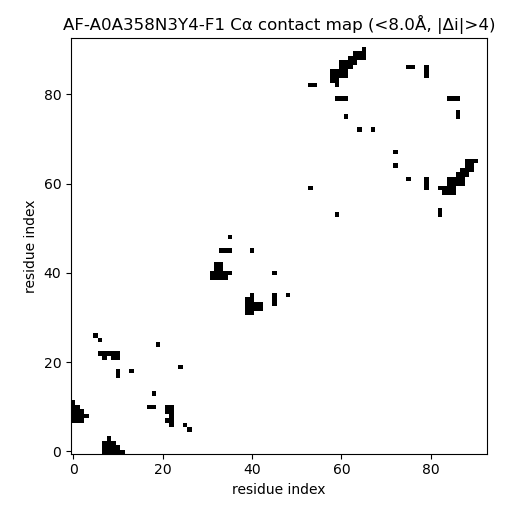onomy. Organism is the NCBI-taxonomy species name.

Nearest PDB structures. The Foldseek neighbor list gives the closest experimentally determined structures in the PDB, ranked by structural alignment. TM-score near 1 means near-identical fold; near 0.3 means only rough topology match. This is how one finds what a novel AlphaFold prediction most resembles in the solved-structure universe.

Predicted aligned error. PAE(i, j) answers: if I align the predicted and true structures on residue i, how far off (in Å) do I expect residue j to be? A block-diagonal PAE matrix with low values on the blocks and high values off-diagonal is the signature of a multi-domain protein with confidently predicted domains but uncertain inter-domain orientation.

Solvent-accessible surface area. Accessible surface area quantifies burial. A residue with SASA near zero is packed into the hydrophobic core; one with SASA >100 Å² sits on the surface. Computed here via the Shrake–Rupley numerical algorithm with a 1.4 Å probe.

B-factor. B-factor (Debye–Waller factor) reflects atomic displacement in the crystal lattice. It is an experimental observable (units Å²), not a prediction; low values mean the atom is pinned down, high values mean it moves or is heterogeneous across the crystal.

pLDDT. For AlphaFold models, the B-factor field carries pLDDT — the model's own estimate of local accuracy on a 0–100 scale. Regions with pLDDT<50 should be treated as essentially unmodeled; they often correspond to intrinsically disordered segments.

Backbone torsions (φ/ψ). φ (phi) and ψ (psi) are the two rotatable backbone dihedrals per residue: φ is the C(i-1)–N–Cα–C torsion, ψ is the N–Cα–C–N(i+1) torsion, both in degrees on (−180°, 180°]. α-helical residues cluster near (−60°, −45°); β-strand residues near (−120°, +130°). A Ramachandran plot is simply a scatter of (φ, ψ) for every residue.

Radius of gyration, Cα contacts, bounding box. Radius of gyration (Rg) is the root-mean-square distance of Cα atoms from their centroid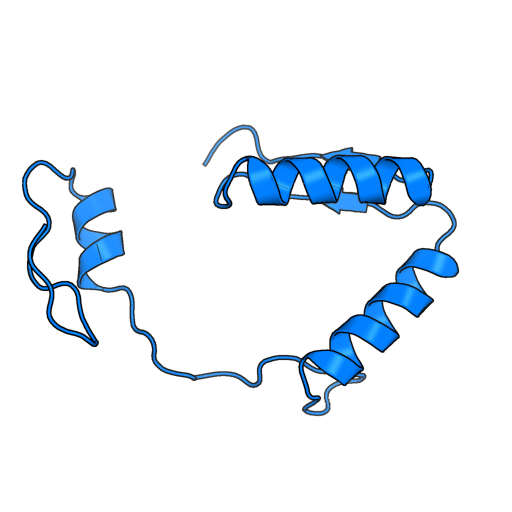 — a single number for overall size and compactness. A globular domain of N residues has Rg ≈ 2.2·N^0.38 Å; an extended or disordered chain has a much larger Rg. The Cα contact count is the number of residue pairs whose Cα atoms are within 8 Å and are more than four positions apart in sequence — a standard proxy for tertiary packing density. The bounding box is the smallest axis-aligned box enclosing all Cα atoms.

Secondary structure (3-state, P-SEA). Three-state secondary structure (P-SEA) collapses the eight DSSP classes into helix (a), strand (b), and coil (c). P-SEA assigns these from Cα geometry alone — distances and angles — without requiring backbone oxygens, so it works on any Cα trace.

Secondary structure (8-state, DSSP). DSSP 8-state secondary structure assigns each residue one of H (α-helix), G (3₁₀-helix), I (π-helix), E (extended β-strand), B (isolated β-bridge), T (hydrogen-bonded turn), S (bend), or '-' (coil). The assignment is computed from backbone hydrogen-bond geometry via the Kabsch–Sander algorithm.

Foldseek 3Di. A 3Di character summarizes, for each residue, the relative orientation of the Cα frame of its nearest spatial neighbor. Because it encodes fold topology rather than chemistry, 3Di alignments detect remote structural similarity that sequence alignment misses.

mmCIF coordinates. The mmCIF block holds the 3D Cartesian coordinates of each backbone atom (N, Cα, C, O) in ångströms. mmCIF is the PDB's canonical archive format — a tagged-loop text representation of the atomic model.

Sequence. Sequence gives the chain of amino acids in standard one-letter code (A=alanine, C=cysteine, …, Y=tyrosine), read N→C. It is the only feature that is directly encoded by the gene; all structural features are derived from the folded form of this sequence.